Protein AF-A0A257PK89-F1 (afdb_monomer_lite)

Sequence (102 aa):
MISFIVITNNYRADSGGVARSPSDVILRAPDQTRDVIVRYILAEQTIEVATPAIWSFAPMGTAVVVTFESSPAAARFLLRSKNISALGDAGDGYAKFALTLS

Structure (mmCIF, N/CA/C/O backbone):
data_AF-A0A257PK89-F1
#
_entry.id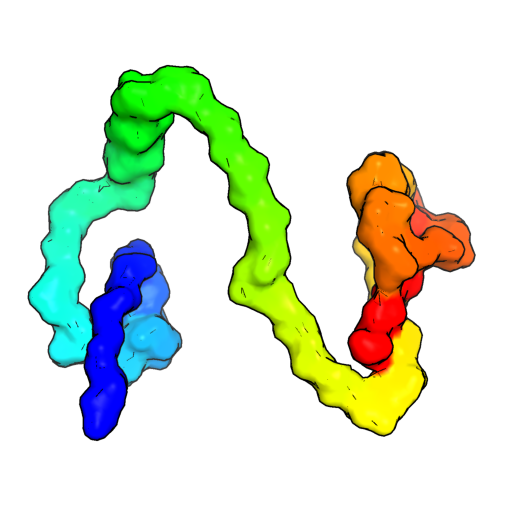   AF-A0A257PK89-F1
#
loop_
_atom_site.group_PDB
_atom_site.id
_atom_site.type_symbol
_atom_site.label_atom_id
_atom_site.label_alt_id
_atom_site.label_comp_id
_atom_site.label_asym_id
_atom_site.label_entity_id
_atom_site.label_seq_id
_atom_site.pdbx_PDB_ins_code
_atom_site.Cartn_x
_atom_site.Cartn_y
_atom_site.Cartn_z
_atom_site.occupancy
_atom_site.B_iso_or_equiv
_atom_site.auth_seq_id
_atom_site.auth_comp_id
_atom_site.auth_asym_id
_atom_site.auth_atom_id
_atom_site.pdbx_PDB_model_num
ATOM 1 N N . MET A 1 1 ? 2.872 -29.560 -10.962 1.00 67.06 1 MET A N 1
ATOM 2 C CA . MET A 1 1 ? 3.294 -28.330 -10.254 1.00 67.06 1 MET A CA 1
ATOM 3 C C . MET A 1 1 ? 3.035 -27.151 -11.168 1.00 67.06 1 MET A C 1
ATOM 5 O O . MET A 1 1 ? 3.312 -27.275 -12.352 1.00 67.06 1 MET A O 1
ATOM 9 N N . ILE A 1 2 ? 2.484 -26.058 -10.642 1.00 81.88 2 ILE A N 1
ATOM 10 C CA . ILE A 1 2 ? 2.355 -24.798 -11.384 1.00 81.88 2 ILE A CA 1
ATOM 11 C C . ILE A 1 2 ? 3.650 -24.016 -11.169 1.00 81.88 2 ILE A C 1
ATOM 13 O O . ILE A 1 2 ? 4.076 -23.846 -10.028 1.00 81.88 2 ILE A O 1
ATOM 17 N N . SER A 1 3 ? 4.259 -23.557 -12.256 1.00 84.94 3 SER A N 1
ATOM 18 C CA . SER A 1 3 ? 5.398 -22.641 -12.230 1.00 84.94 3 SER A CA 1
ATOM 19 C C . SER A 1 3 ? 4.938 -21.279 -12.731 1.00 84.94 3 SER A C 1
ATOM 21 O O . SER A 1 3 ? 4.149 -21.196 -13.670 1.00 84.94 3 SER A O 1
ATOM 23 N N . PHE A 1 4 ? 5.424 -20.218 -12.101 1.00 89.50 4 PHE A N 1
ATOM 24 C CA . PHE A 1 4 ? 5.147 -18.842 -12.494 1.00 89.50 4 PHE A CA 1
ATOM 25 C C . PHE A 1 4 ? 6.424 -18.010 -12.393 1.00 89.50 4 PHE A C 1
ATOM 27 O O . PHE A 1 4 ? 7.354 -18.365 -11.670 1.00 89.50 4 PHE A O 1
ATOM 34 N N . ILE A 1 5 ? 6.457 -16.905 -13.134 1.00 91.38 5 ILE A N 1
ATOM 35 C CA . ILE A 1 5 ? 7.537 -15.920 -13.088 1.00 91.38 5 ILE A CA 1
ATOM 36 C C . ILE A 1 5 ? 7.031 -14.718 -12.298 1.00 91.38 5 ILE A C 1
ATOM 38 O O . ILE A 1 5 ? 5.916 -14.249 -12.521 1.00 91.38 5 ILE A O 1
ATOM 42 N N . VAL A 1 6 ? 7.862 -14.212 -11.391 1.00 90.25 6 VAL A N 1
ATOM 43 C CA . VAL A 1 6 ? 7.602 -12.973 -10.653 1.00 90.25 6 VAL A CA 1
ATOM 44 C C . VAL A 1 6 ? 8.595 -11.918 -11.112 1.00 90.25 6 VAL A C 1
ATOM 46 O O . VAL A 1 6 ? 9.800 -12.161 -11.132 1.00 90.25 6 VAL A O 1
ATOM 49 N N . ILE A 1 7 ? 8.089 -10.735 -11.451 1.00 92.12 7 ILE A N 1
ATOM 50 C CA . ILE A 1 7 ? 8.914 -9.568 -11.762 1.00 92.12 7 ILE A CA 1
ATOM 51 C C . ILE A 1 7 ? 9.050 -8.744 -10.483 1.00 92.12 7 ILE A C 1
ATOM 53 O O . ILE A 1 7 ? 8.052 -8.355 -9.878 1.00 92.12 7 ILE A O 1
ATOM 57 N N . THR A 1 8 ? 10.283 -8.486 -10.054 1.00 90.88 8 THR A N 1
ATOM 58 C CA . THR A 1 8 ? 10.569 -7.708 -8.845 1.00 90.88 8 THR A CA 1
ATOM 59 C C . THR A 1 8 ? 11.889 -6.949 -8.982 1.00 90.88 8 THR A C 1
ATOM 61 O O . THR A 1 8 ? 12.686 -7.223 -9.875 1.00 90.88 8 THR A O 1
ATOM 64 N N . ASN A 1 9 ? 12.138 -5.992 -8.088 1.00 91.00 9 ASN A N 1
ATOM 65 C CA . ASN A 1 9 ? 13.434 -5.321 -7.995 1.00 91.00 9 ASN A CA 1
ATOM 66 C C . ASN A 1 9 ? 14.530 -6.242 -7.418 1.00 91.00 9 ASN A C 1
ATOM 68 O O . ASN A 1 9 ? 14.240 -7.240 -6.750 1.00 91.00 9 ASN A O 1
ATOM 72 N N . ASN A 1 10 ? 15.792 -5.861 -7.640 1.00 89.31 10 ASN A N 1
ATOM 73 C CA . ASN A 1 10 ? 16.970 -6.585 -7.150 1.00 89.31 10 ASN A CA 1
ATOM 74 C C . ASN A 1 10 ? 16.962 -6.761 -5.626 1.00 89.31 10 ASN A C 1
ATOM 76 O O . ASN A 1 10 ? 17.219 -7.857 -5.147 1.00 89.31 10 ASN A O 1
ATOM 80 N N . TYR A 1 11 ? 16.565 -5.733 -4.870 1.00 87.44 11 TYR A N 1
ATOM 81 C CA . TYR A 1 11 ? 16.481 -5.811 -3.412 1.00 87.44 11 TYR A CA 1
ATOM 82 C C . TYR A 1 11 ? 15.648 -7.018 -2.948 1.00 87.44 11 TYR A C 1
ATOM 84 O O . TYR A 1 11 ? 16.093 -7.771 -2.092 1.00 87.44 11 TYR A O 1
ATOM 92 N N . ARG A 1 12 ? 14.455 -7.240 -3.518 1.00 88.31 12 ARG A N 1
ATOM 93 C CA . ARG A 1 12 ? 13.574 -8.367 -3.147 1.00 88.31 12 ARG A CA 1
ATOM 94 C C . ARG A 1 12 ? 14.018 -9.709 -3.732 1.00 88.31 12 ARG A C 1
ATOM 96 O O . ARG A 1 12 ? 13.733 -10.741 -3.126 1.00 88.31 12 ARG A O 1
ATOM 103 N N . ALA A 1 13 ? 14.662 -9.694 -4.899 1.00 89.62 13 ALA A N 1
ATOM 104 C CA . ALA A 1 13 ? 15.234 -10.895 -5.502 1.00 89.62 13 ALA A CA 1
ATOM 105 C C . ALA A 1 13 ? 16.433 -11.413 -4.692 1.00 89.62 13 ALA A C 1
ATOM 107 O O . ALA A 1 13 ? 16.607 -12.617 -4.559 1.00 89.62 13 ALA A 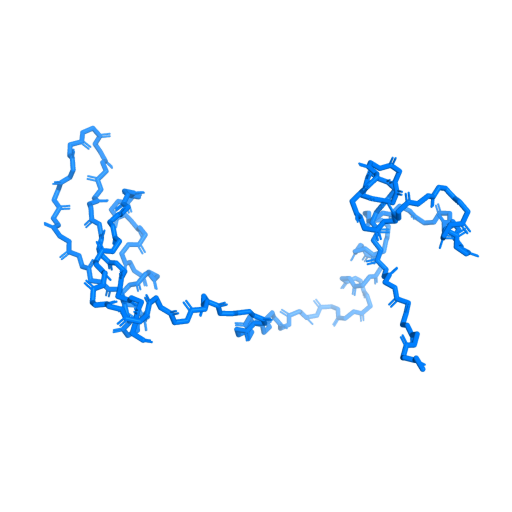O 1
ATOM 108 N N . ASP A 1 14 ? 17.223 -10.515 -4.105 1.00 86.50 14 ASP A N 1
ATOM 109 C CA . ASP A 1 14 ? 18.453 -10.878 -3.403 1.00 86.50 14 ASP A CA 1
ATOM 110 C C . ASP A 1 14 ? 18.240 -11.055 -1.880 1.00 86.50 14 ASP A C 1
ATOM 112 O O . ASP A 1 14 ? 19.062 -11.680 -1.215 1.00 86.50 14 ASP A O 1
ATOM 116 N N . SER A 1 15 ? 17.125 -10.571 -1.306 1.00 80.19 15 SER A N 1
ATOM 117 C CA . SER A 1 15 ? 16.859 -10.620 0.146 1.00 80.19 15 SER A CA 1
ATOM 118 C C . SER A 1 15 ? 16.260 -11.937 0.676 1.00 80.19 15 SER A C 1
ATOM 120 O O . SER A 1 15 ? 15.773 -11.960 1.805 1.00 80.19 15 SER A O 1
ATOM 122 N N . GLY A 1 16 ? 16.220 -13.014 -0.118 1.00 68.38 16 GLY A N 1
ATOM 123 C CA . GLY A 1 16 ? 15.771 -14.347 0.327 1.00 68.38 16 GLY A CA 1
ATOM 124 C C . GLY A 1 16 ? 14.263 -14.510 0.591 1.00 68.38 16 GLY A C 1
ATOM 125 O O . GLY A 1 16 ? 13.858 -15.477 1.231 1.00 68.38 16 GLY A O 1
ATOM 126 N N . GLY A 1 17 ? 13.433 -13.558 0.146 1.00 75.00 17 GLY A N 1
ATOM 127 C CA . GLY A 1 17 ? 11.973 -13.605 0.302 1.00 75.00 17 GLY A CA 1
ATOM 128 C C . GLY A 1 17 ? 11.255 -14.091 -0.956 1.00 75.00 17 GLY A C 1
ATOM 129 O O . GLY A 1 17 ? 10.651 -15.159 -0.963 1.00 75.00 17 GLY A O 1
ATOM 130 N N . VAL A 1 18 ? 11.303 -13.284 -2.025 1.00 80.38 18 VAL A N 1
ATOM 131 C CA . VAL A 1 18 ? 10.633 -13.604 -3.302 1.00 80.38 18 VAL A CA 1
ATOM 132 C C . VAL A 1 18 ? 11.376 -14.715 -4.042 1.00 80.38 18 VAL A C 1
ATOM 134 O O . VAL A 1 18 ? 10.748 -15.634 -4.559 1.00 80.38 18 VAL A O 1
ATOM 137 N N . ALA A 1 19 ? 12.707 -14.651 -4.058 1.00 77.56 19 ALA A N 1
ATOM 138 C CA . ALA A 1 19 ? 13.549 -15.768 -4.458 1.00 77.56 19 ALA A CA 1
ATOM 139 C C . ALA A 1 19 ? 13.975 -16.535 -3.203 1.00 77.56 19 ALA A C 1
ATOM 141 O O . ALA A 1 19 ? 14.384 -15.924 -2.213 1.00 77.56 19 ALA A O 1
ATOM 142 N N . ARG A 1 20 ? 13.892 -17.867 -3.242 1.00 76.00 20 ARG A N 1
ATOM 143 C CA . ARG A 1 20 ? 14.326 -18.730 -2.132 1.00 76.00 20 ARG A CA 1
ATOM 144 C C . ARG A 1 20 ? 15.841 -18.937 -2.169 1.00 76.00 20 ARG A C 1
ATOM 146 O O . ARG A 1 20 ? 16.445 -19.217 -1.139 1.00 76.00 20 ARG A O 1
ATOM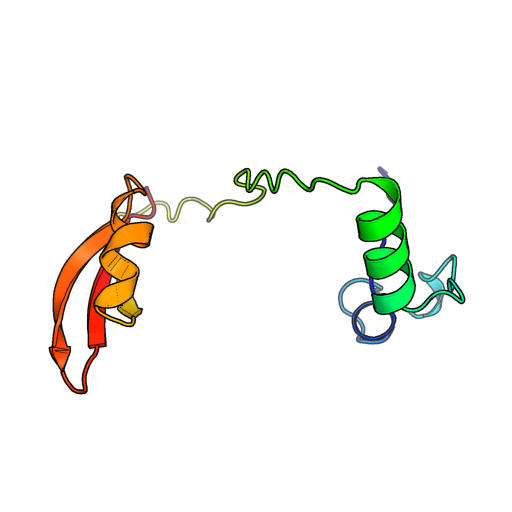 153 N N . SER A 1 21 ? 16.439 -18.792 -3.349 1.00 77.75 21 SER A N 1
ATOM 154 C CA . SER A 1 21 ? 17.871 -18.897 -3.617 1.00 77.75 21 SER A CA 1
ATOM 155 C C . SER A 1 21 ? 18.279 -17.957 -4.763 1.00 77.75 21 SER A C 1
ATOM 157 O O . SER A 1 21 ? 17.469 -17.721 -5.663 1.00 77.75 21 SER A O 1
ATOM 159 N N . PRO A 1 22 ? 19.542 -17.483 -4.825 1.00 75.19 22 PRO A N 1
ATOM 160 C CA . PRO A 1 22 ? 20.066 -16.774 -5.995 1.00 75.19 22 PRO A CA 1
ATOM 161 C C . PRO A 1 22 ? 19.901 -17.540 -7.318 1.00 75.19 22 PRO A C 1
ATOM 163 O O . PRO A 1 22 ? 19.803 -16.916 -8.372 1.00 75.19 22 PRO A O 1
ATOM 166 N N . SER A 1 23 ? 19.846 -18.877 -7.270 1.00 83.50 23 SER A N 1
ATOM 167 C CA . SER A 1 23 ? 19.607 -19.741 -8.436 1.00 83.50 23 SER A CA 1
ATOM 168 C C . SER A 1 23 ? 18.187 -19.652 -9.000 1.00 83.50 23 SER A C 1
ATOM 170 O O . SER A 1 23 ? 17.966 -20.072 -10.132 1.00 83.50 23 SER A O 1
ATOM 172 N N . ASP A 1 24 ? 17.229 -19.118 -8.238 1.00 86.88 24 ASP A N 1
ATOM 173 C CA . ASP A 1 24 ? 15.846 -18.936 -8.698 1.00 86.88 24 ASP A CA 1
ATOM 174 C C . ASP A 1 24 ? 15.708 -17.697 -9.600 1.00 86.88 24 ASP A C 1
ATOM 176 O O . ASP A 1 24 ? 14.688 -17.504 -10.265 1.00 86.88 24 ASP A O 1
ATOM 180 N N . VAL A 1 25 ? 16.735 -16.839 -9.638 1.00 90.19 25 VAL A N 1
ATOM 181 C CA . VAL A 1 25 ? 16.765 -15.650 -10.489 1.00 90.19 25 VAL A CA 1
ATOM 182 C C . VAL A 1 25 ? 17.139 -16.059 -11.911 1.00 90.19 25 VAL A C 1
ATOM 184 O O . VAL A 1 25 ? 18.311 -16.159 -12.265 1.00 90.19 25 VAL A O 1
ATOM 187 N N . ILE A 1 26 ? 16.121 -16.262 -12.746 1.00 91.44 26 ILE A N 1
ATOM 188 C CA . ILE A 1 26 ? 16.297 -16.666 -14.150 1.00 91.44 26 ILE A CA 1
ATOM 189 C C . ILE A 1 26 ? 16.673 -15.506 -15.087 1.00 91.44 26 ILE A C 1
ATOM 191 O O . ILE A 1 26 ? 17.126 -15.742 -16.203 1.00 91.44 26 ILE A O 1
ATOM 195 N N . LEU A 1 27 ? 16.479 -14.254 -14.654 1.00 92.50 27 LEU A N 1
ATOM 196 C CA . LEU A 1 27 ? 16.814 -13.057 -15.426 1.00 92.50 27 LEU A CA 1
ATOM 197 C C . LEU A 1 27 ? 17.157 -11.886 -14.499 1.00 92.50 27 LEU A C 1
ATOM 199 O O . LEU A 1 27 ? 16.391 -11.556 -13.595 1.00 92.50 27 LEU A O 1
ATOM 203 N N . ARG A 1 28 ? 18.275 -11.209 -14.782 1.00 91.50 28 ARG A N 1
ATOM 204 C CA . ARG A 1 28 ? 18.606 -9.894 -14.216 1.00 91.50 28 ARG A CA 1
ATOM 205 C C . ARG A 1 28 ? 18.488 -8.849 -15.318 1.00 91.50 28 ARG A C 1
ATOM 207 O O . ARG A 1 28 ? 19.356 -8.762 -16.181 1.00 91.50 28 ARG A O 1
ATOM 214 N N . ALA A 1 29 ? 17.389 -8.100 -15.308 1.00 91.69 29 ALA A N 1
ATOM 215 C CA . ALA A 1 29 ? 17.188 -7.013 -16.258 1.00 91.69 29 ALA A CA 1
ATOM 216 C C . ALA A 1 29 ? 18.186 -5.869 -15.980 1.00 91.69 29 ALA A C 1
ATOM 218 O O . ALA A 1 29 ? 18.452 -5.577 -14.811 1.00 91.69 29 ALA A O 1
ATOM 219 N N . PRO A 1 30 ? 18.741 -5.226 -17.023 1.00 91.94 30 PRO A N 1
ATOM 220 C CA . PRO A 1 30 ? 19.661 -4.102 -16.863 1.00 91.94 30 PRO A CA 1
ATOM 221 C C . PRO A 1 30 ? 18.934 -2.784 -16.554 1.00 91.94 30 PRO A C 1
ATOM 223 O O . PRO A 1 30 ? 19.558 -1.857 -16.042 1.00 91.94 30 PRO A O 1
ATOM 226 N N . ASP A 1 31 ? 17.636 -2.691 -16.869 1.00 93.38 31 ASP A N 1
ATOM 227 C CA . ASP A 1 31 ? 16.831 -1.496 -16.624 1.00 93.38 31 ASP A CA 1
ATOM 228 C C . ASP A 1 31 ? 16.620 -1.270 -15.123 1.00 93.38 31 ASP A C 1
ATOM 230 O O . ASP A 1 31 ? 16.250 -2.181 -14.373 1.00 93.38 31 ASP A O 1
ATOM 234 N N . GLN A 1 32 ? 16.781 -0.025 -14.677 1.00 91.75 32 GLN A N 1
ATOM 235 C CA . GLN A 1 32 ? 16.387 0.339 -13.324 1.00 91.75 32 GLN A CA 1
ATOM 236 C C . GLN A 1 32 ? 14.865 0.472 -13.241 1.00 91.75 32 GLN A C 1
ATOM 238 O O . GLN A 1 32 ? 14.205 0.893 -14.192 1.00 91.75 32 GLN A O 1
ATOM 243 N N . THR A 1 33 ? 14.293 0.222 -12.058 1.00 93.06 33 THR A N 1
ATOM 244 C CA . THR A 1 33 ? 12.855 0.434 -11.804 1.00 93.06 33 THR A CA 1
ATOM 245 C C . THR A 1 33 ? 12.398 1.830 -12.238 1.00 93.06 33 THR A C 1
ATOM 247 O O . THR A 1 33 ? 11.306 1.988 -12.779 1.00 93.06 33 THR A O 1
ATOM 250 N N . ARG A 1 34 ? 13.245 2.850 -12.038 1.00 94.56 34 ARG A N 1
ATOM 251 C CA . ARG A 1 34 ? 12.955 4.228 -12.451 1.00 94.56 34 ARG A CA 1
ATOM 252 C C . ARG A 1 34 ? 12.843 4.363 -13.969 1.00 94.56 34 ARG A C 1
ATOM 254 O O . ARG A 1 34 ? 11.914 5.019 -14.428 1.00 94.56 34 ARG A O 1
ATOM 261 N N . ASP A 1 35 ? 13.742 3.745 -14.727 1.00 95.12 35 ASP A N 1
ATOM 262 C CA . ASP A 1 35 ? 13.754 3.838 -16.191 1.00 95.12 35 ASP A CA 1
ATOM 263 C C . ASP A 1 35 ? 12.503 3.198 -16.791 1.00 95.12 35 ASP A C 1
ATOM 265 O O . ASP A 1 35 ? 11.888 3.765 -17.695 1.00 95.12 35 ASP A O 1
ATOM 269 N N . VAL A 1 36 ? 12.079 2.057 -16.237 1.00 93.69 36 VAL A N 1
ATOM 270 C CA . VAL A 1 36 ? 10.837 1.376 -16.633 1.00 93.69 36 VAL A CA 1
ATOM 271 C C . VAL A 1 36 ? 9.619 2.267 -16.372 1.00 93.69 36 VAL A C 1
ATOM 273 O O . VAL A 1 36 ? 8.782 2.428 -17.257 1.00 93.69 36 VAL A O 1
ATOM 276 N N . ILE A 1 37 ? 9.539 2.896 -15.193 1.00 92.62 37 ILE A N 1
ATOM 277 C CA . ILE A 1 37 ? 8.430 3.798 -14.840 1.00 92.62 37 ILE A CA 1
ATOM 278 C C . ILE A 1 37 ? 8.410 5.033 -15.746 1.00 92.62 37 ILE A C 1
ATOM 280 O O . ILE A 1 37 ? 7.354 5.396 -16.256 1.00 92.62 37 ILE A O 1
ATOM 284 N N . VAL A 1 38 ? 9.560 5.676 -15.974 1.00 95.44 38 VAL A N 1
ATOM 285 C CA . VAL A 1 38 ? 9.648 6.859 -16.848 1.00 95.44 38 VAL A CA 1
ATOM 286 C C . VAL A 1 38 ? 9.210 6.506 -18.266 1.00 95.44 38 VAL A C 1
ATOM 288 O O . VAL A 1 38 ? 8.396 7.219 -18.848 1.00 95.44 38 VAL A O 1
ATOM 291 N N . ARG A 1 39 ? 9.699 5.385 -18.806 1.00 95.50 39 ARG A N 1
ATOM 292 C CA . ARG A 1 39 ? 9.322 4.912 -20.142 1.00 95.50 39 ARG A CA 1
ATOM 293 C C . ARG A 1 39 ? 7.822 4.643 -20.240 1.00 95.50 39 ARG A C 1
ATOM 295 O O . ARG A 1 39 ? 7.219 5.038 -21.230 1.00 95.50 39 ARG A O 1
ATOM 302 N N . TYR A 1 40 ? 7.231 4.036 -19.211 1.00 93.62 40 TYR A N 1
ATOM 303 C CA . TYR A 1 40 ? 5.789 3.804 -19.140 1.00 93.62 40 TYR A CA 1
ATOM 304 C C . TYR A 1 40 ? 4.997 5.117 -19.141 1.00 93.62 40 TYR A C 1
ATOM 306 O O . TYR A 1 40 ? 4.099 5.284 -19.956 1.00 93.62 40 TYR A O 1
ATOM 314 N N . ILE A 1 41 ? 5.367 6.087 -18.296 1.00 94.56 41 ILE A N 1
ATOM 315 C CA . ILE A 1 41 ? 4.684 7.392 -18.235 1.00 94.56 41 ILE A CA 1
ATOM 316 C C . ILE A 1 41 ? 4.748 8.114 -19.586 1.00 94.56 41 ILE A C 1
ATOM 318 O O . ILE A 1 41 ? 3.746 8.659 -20.042 1.00 94.56 41 ILE A O 1
ATOM 322 N N . LEU A 1 42 ? 5.918 8.115 -20.230 1.00 95.75 42 LEU A N 1
ATOM 323 C CA . LEU A 1 42 ? 6.100 8.757 -21.533 1.00 95.75 42 LEU A CA 1
ATOM 324 C C . LEU A 1 42 ? 5.307 8.060 -22.647 1.00 95.75 42 LEU A C 1
ATOM 326 O O . LEU A 1 42 ? 4.843 8.739 -23.561 1.00 95.75 42 LEU A O 1
ATOM 330 N N . ALA A 1 43 ? 5.167 6.734 -22.576 1.00 95.62 43 ALA A N 1
ATOM 331 C CA . ALA A 1 43 ? 4.423 5.948 -23.554 1.00 95.62 43 ALA A CA 1
ATOM 332 C C . ALA A 1 43 ? 2.905 6.114 -23.398 1.00 95.62 43 ALA A C 1
ATOM 334 O O . ALA A 1 43 ? 2.222 6.375 -24.384 1.00 95.62 43 ALA A O 1
ATOM 335 N N . GLU A 1 44 ? 2.391 6.003 -22.173 1.00 94.06 44 GLU A N 1
ATOM 336 C CA . GLU A 1 44 ? 0.949 6.057 -21.906 1.00 94.06 44 GLU A CA 1
ATOM 337 C C . GLU A 1 44 ? 0.399 7.491 -21.931 1.00 94.06 44 GLU A C 1
ATOM 339 O O . GLU A 1 44 ? -0.760 7.690 -22.283 1.00 94.06 44 GLU A O 1
ATOM 344 N N . GLN A 1 45 ? 1.229 8.497 -21.604 1.00 92.31 45 GLN A N 1
ATOM 345 C CA . GLN A 1 45 ? 0.916 9.935 -21.484 1.00 92.31 45 GLN A CA 1
ATOM 346 C C . GLN A 1 45 ? -0.146 10.285 -20.428 1.00 92.31 45 GLN A C 1
ATOM 348 O O . GLN A 1 45 ? 0.077 11.152 -19.582 1.00 92.31 45 GLN A O 1
ATOM 353 N N . THR A 1 46 ? -1.291 9.610 -20.461 1.00 93.31 46 THR A N 1
ATOM 354 C CA . THR A 1 46 ? -2.364 9.668 -19.473 1.00 93.31 46 THR A CA 1
ATOM 355 C C . THR A 1 46 ? -2.383 8.357 -18.706 1.00 93.31 46 THR A C 1
ATOM 357 O O . THR A 1 46 ? -2.470 7.286 -19.295 1.00 93.31 46 THR A O 1
ATOM 360 N N . ILE A 1 47 ? -2.314 8.434 -17.378 1.00 87.38 47 ILE A N 1
ATOM 361 C CA . ILE A 1 47 ? -2.314 7.248 -16.521 1.00 87.38 47 ILE A CA 1
ATOM 362 C C . ILE A 1 47 ? -3.615 7.210 -15.740 1.00 87.38 47 ILE A C 1
ATOM 364 O O . ILE A 1 47 ? -3.819 7.990 -14.809 1.00 87.38 47 ILE A O 1
ATOM 368 N N . GLU A 1 48 ? -4.468 6.252 -16.081 1.00 83.44 48 GLU A N 1
ATOM 369 C CA . GLU A 1 48 ? -5.584 5.872 -15.228 1.00 83.44 48 GLU A CA 1
ATOM 370 C C . GLU A 1 48 ? -5.099 4.854 -14.198 1.00 83.44 48 GLU A C 1
ATOM 372 O O . GLU A 1 48 ? -4.849 3.686 -14.496 1.00 83.44 48 GLU A O 1
ATOM 377 N N . VAL A 1 49 ? -4.933 5.303 -12.955 1.00 77.75 49 VAL A N 1
ATOM 378 C CA . VAL A 1 49 ? -4.578 4.400 -11.860 1.00 77.75 49 VAL A CA 1
ATOM 379 C C . VAL A 1 49 ? -5.849 3.716 -11.370 1.00 77.75 49 VAL A C 1
ATOM 381 O O . VAL A 1 49 ? -6.568 4.240 -10.518 1.00 77.75 49 VAL A O 1
ATOM 384 N N . ALA A 1 50 ? -6.123 2.521 -11.884 1.00 74.31 50 ALA A N 1
ATOM 385 C CA . ALA A 1 50 ? -7.070 1.626 -11.241 1.00 74.31 50 ALA A CA 1
ATOM 386 C C . ALA A 1 50 ? -6.403 1.027 -9.993 1.00 74.31 50 ALA A C 1
ATOM 388 O O . ALA A 1 50 ? -5.362 0.379 -10.085 1.00 74.31 50 ALA A O 1
ATOM 389 N N . THR A 1 51 ? -7.007 1.214 -8.819 1.00 72.12 51 THR A N 1
ATOM 390 C CA . THR A 1 51 ? -6.602 0.538 -7.575 1.00 72.12 51 THR A CA 1
ATOM 391 C C . THR A 1 51 ? -7.623 -0.542 -7.207 1.00 72.12 51 THR A C 1
ATOM 393 O O . THR A 1 51 ? -8.347 -0.378 -6.218 1.00 72.12 51 THR A O 1
ATOM 396 N N . PRO A 1 52 ? -7.763 -1.626 -7.998 1.00 75.75 52 PRO A N 1
ATOM 397 C CA . PRO A 1 52 ? -8.601 -2.737 -7.581 1.00 75.75 52 PRO A CA 1
ATOM 398 C C . PRO A 1 52 ? -8.018 -3.358 -6.307 1.00 75.75 52 PRO A C 1
ATOM 400 O O . PRO A 1 52 ? -6.809 -3.316 -6.065 1.00 75.75 52 PRO A O 1
ATOM 403 N N . ALA A 1 53 ? -8.876 -3.955 -5.484 1.00 77.69 53 ALA A N 1
ATOM 404 C CA . ALA A 1 53 ? -8.419 -4.734 -4.343 1.00 77.69 53 ALA A CA 1
ATOM 405 C C . ALA A 1 53 ? -7.720 -6.008 -4.852 1.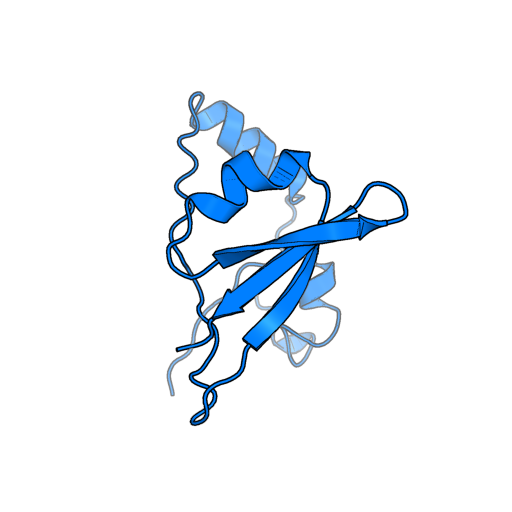00 77.69 53 ALA A C 1
ATOM 407 O O . ALA A 1 53 ? -8.374 -6.979 -5.218 1.00 77.69 53 ALA A O 1
ATOM 408 N N . ILE A 1 54 ? -6.386 -5.986 -4.918 1.00 85.38 54 ILE A N 1
ATOM 409 C CA . ILE A 1 54 ? -5.556 -7.123 -5.364 1.00 85.38 54 ILE A CA 1
ATOM 410 C C . ILE A 1 54 ? -5.231 -8.112 -4.235 1.00 85.38 54 ILE A C 1
ATOM 412 O O . ILE A 1 54 ? -4.590 -9.134 -4.462 1.00 85.38 54 ILE A O 1
ATOM 416 N N . TRP A 1 55 ? -5.644 -7.794 -3.011 1.00 88.12 55 TRP A N 1
ATOM 417 C CA . TRP A 1 55 ? -5.520 -8.644 -1.836 1.00 88.12 55 TRP A CA 1
ATOM 418 C C . TRP A 1 55 ? -6.647 -8.316 -0.851 1.00 88.12 55 TRP A C 1
ATOM 420 O O . TRP A 1 55 ? -7.231 -7.231 -0.891 1.00 88.12 55 TRP A O 1
ATOM 430 N N . SER A 1 56 ? -6.937 -9.249 0.048 1.00 85.00 56 SER A N 1
ATOM 431 C CA . SER A 1 56 ? -7.838 -9.049 1.180 1.00 85.00 56 SER A CA 1
ATOM 432 C C . SER A 1 56 ? -7.249 -9.706 2.423 1.00 85.00 56 SER A C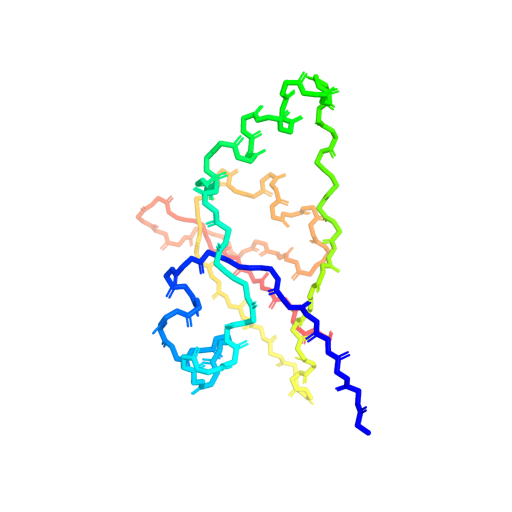 1
ATOM 434 O O . SER A 1 56 ? -6.425 -10.618 2.323 1.00 85.00 56 SER A O 1
ATOM 436 N N . PHE A 1 57 ? -7.674 -9.263 3.604 1.00 82.81 57 PHE A N 1
ATOM 437 C CA . PHE A 1 57 ? -7.399 -10.013 4.825 1.00 82.81 57 PHE A CA 1
ATOM 438 C C . PHE A 1 57 ? -8.129 -11.357 4.778 1.00 82.81 57 PHE A C 1
ATOM 440 O O . PHE A 1 57 ? -9.246 -11.447 4.266 1.00 82.81 57 PHE A O 1
ATOM 447 N N . ALA A 1 58 ? -7.495 -12.401 5.310 1.00 85.69 58 ALA A N 1
ATOM 448 C CA . ALA A 1 58 ? -8.181 -13.663 5.538 1.00 85.69 58 ALA A CA 1
ATOM 449 C C . ALA A 1 58 ? -9.262 -13.473 6.625 1.00 85.69 58 ALA A C 1
ATOM 451 O O . ALA A 1 58 ? -9.020 -12.722 7.577 1.00 85.69 58 ALA A O 1
ATOM 452 N N . PRO A 1 59 ? -10.425 -14.144 6.521 1.00 80.31 59 PRO A N 1
ATOM 453 C CA . PRO A 1 59 ? -11.435 -14.113 7.574 1.00 80.31 59 PRO A CA 1
ATOM 454 C C . PRO A 1 59 ? -10.855 -14.592 8.910 1.00 80.31 59 PRO A C 1
ATOM 456 O O . PRO A 1 59 ? -10.210 -15.638 8.972 1.00 80.31 59 PRO A O 1
ATOM 459 N N . MET A 1 60 ? -11.109 -13.847 9.988 1.00 82.12 60 MET A N 1
ATOM 460 C CA . MET A 1 60 ? -10.572 -14.154 11.324 1.00 82.12 60 MET A CA 1
ATOM 461 C C . MET A 1 60 ? -11.374 -15.235 12.069 1.00 82.12 60 MET A C 1
ATOM 463 O O . MET A 1 60 ? -10.977 -15.669 13.148 1.00 82.12 60 MET A O 1
ATOM 467 N N . GLY A 1 61 ? -12.535 -15.642 11.542 1.00 81.75 61 GLY A N 1
ATOM 468 C CA . GLY A 1 61 ? -13.428 -16.633 12.162 1.00 81.75 61 GLY A CA 1
ATOM 469 C C . GLY A 1 61 ? -14.147 -16.157 13.433 1.00 81.75 61 GLY A C 1
ATOM 470 O O . GLY A 1 61 ? -15.043 -16.838 13.922 1.00 81.75 61 GLY A O 1
ATOM 471 N N . THR A 1 62 ? -13.797 -14.980 13.954 1.00 82.81 62 THR A N 1
ATOM 472 C CA . THR A 1 62 ? -14.464 -14.296 15.068 1.00 82.81 62 THR A CA 1
ATOM 473 C C . THR A 1 62 ? -14.600 -12.809 14.747 1.00 82.81 62 THR A C 1
ATOM 475 O O . THR A 1 62 ? -13.868 -12.277 13.910 1.00 82.81 62 THR A O 1
ATOM 478 N N . ALA A 1 63 ? -15.549 -12.128 15.395 1.00 79.44 63 ALA A N 1
ATOM 479 C CA . ALA A 1 63 ? -15.720 -10.691 15.222 1.00 79.44 63 ALA A CA 1
ATOM 480 C C . ALA A 1 63 ? -14.546 -9.943 15.874 1.00 79.44 63 ALA A C 1
ATOM 482 O O . ALA A 1 63 ? -14.474 -9.831 17.097 1.00 79.44 63 ALA A O 1
ATOM 483 N N . VAL A 1 64 ? -13.634 -9.427 15.048 1.00 83.31 64 VAL A N 1
ATOM 484 C CA . VAL A 1 64 ? -12.499 -8.605 15.483 1.00 83.31 64 VAL A CA 1
ATOM 485 C C . VAL A 1 64 ? -12.693 -7.179 14.978 1.00 83.31 64 VAL A C 1
ATOM 487 O O . VAL A 1 64 ? -12.893 -6.949 13.783 1.00 83.31 64 VAL A O 1
ATOM 490 N N . VAL A 1 65 ? -12.610 -6.213 15.894 1.00 82.56 65 VAL A N 1
ATOM 491 C CA . VAL A 1 65 ? -12.563 -4.785 15.562 1.00 82.56 65 VAL A CA 1
ATOM 492 C C . VAL A 1 65 ? -11.115 -4.332 15.673 1.00 82.56 65 VAL A C 1
ATOM 494 O O . VAL A 1 65 ? -10.582 -4.189 16.772 1.00 82.56 65 VAL A O 1
ATOM 497 N N . VAL A 1 66 ? -10.465 -4.128 14.528 1.00 91.38 66 VAL A N 1
ATOM 498 C CA . VAL A 1 66 ? -9.106 -3.581 14.482 1.00 91.38 66 VAL A CA 1
ATOM 499 C C . VAL A 1 66 ? -9.207 -2.066 14.545 1.00 91.38 66 VAL A C 1
ATOM 501 O O . VAL A 1 66 ? -9.994 -1.481 13.810 1.00 91.38 66 VAL A O 1
ATOM 504 N N . THR A 1 67 ? -8.414 -1.411 15.389 1.00 95.12 67 THR A N 1
ATOM 505 C CA . THR A 1 67 ? -8.358 0.056 15.423 1.00 95.12 67 THR A CA 1
ATOM 506 C C . THR A 1 67 ? -7.001 0.566 14.988 1.00 95.12 67 THR A C 1
ATOM 508 O O . THR A 1 67 ? -5.986 -0.054 15.298 1.00 95.12 67 THR A O 1
ATOM 511 N N . PHE A 1 68 ? -6.980 1.711 14.319 1.00 96.06 68 PHE A N 1
ATOM 512 C CA . PHE A 1 68 ? -5.755 2.387 13.911 1.00 96.06 68 PHE A CA 1
ATOM 513 C C . PHE A 1 68 ? -5.921 3.903 14.004 1.00 96.06 68 PHE A C 1
ATOM 515 O O . PHE A 1 68 ? -7.039 4.422 14.018 1.00 96.06 68 PHE A O 1
ATOM 522 N N . GLU A 1 69 ? -4.796 4.604 14.058 1.00 97.69 69 GLU A N 1
ATOM 523 C CA . GLU A 1 69 ? -4.740 6.060 14.106 1.00 97.69 69 GLU A CA 1
ATOM 524 C C . GLU A 1 69 ? -4.217 6.604 12.780 1.00 97.69 69 GLU A C 1
ATOM 526 O O . GLU A 1 69 ? -3.374 5.999 12.112 1.00 97.69 69 GLU A O 1
ATOM 531 N N . SER A 1 70 ? -4.760 7.739 12.358 1.00 97.50 70 SER A N 1
ATOM 532 C CA . SER A 1 70 ? -4.314 8.436 11.156 1.00 97.50 70 SER A CA 1
ATOM 533 C C . SER A 1 70 ? -4.582 9.929 11.279 1.00 97.50 70 SER A C 1
ATOM 535 O O . SER A 1 70 ? -5.226 10.384 12.222 1.00 97.50 70 SER A O 1
ATOM 537 N N . SER A 1 71 ? -4.116 10.710 10.307 1.00 97.19 71 SER A N 1
ATOM 538 C CA . SER A 1 71 ? -4.480 12.123 10.236 1.00 97.19 71 SER A CA 1
ATOM 539 C C . SER A 1 71 ? -6.008 12.265 10.147 1.00 97.19 71 SER A C 1
ATOM 541 O O . SER A 1 71 ? -6.629 11.554 9.350 1.00 97.19 71 SER A O 1
ATOM 543 N N . PRO A 1 72 ? -6.630 13.232 10.847 1.00 97.19 72 PRO A N 1
ATOM 544 C CA . PRO A 1 72 ? -8.046 13.557 10.667 1.00 97.19 72 PRO A CA 1
ATOM 545 C C . PRO A 1 72 ? -8.410 13.808 9.195 1.00 97.19 72 PRO A C 1
ATOM 547 O O . PRO A 1 72 ? -9.491 13.450 8.729 1.00 97.19 72 PRO A O 1
ATOM 550 N N . ALA A 1 73 ? -7.463 14.338 8.414 1.00 97.12 73 ALA A N 1
ATOM 551 C CA . ALA A 1 73 ? -7.623 14.585 6.988 1.00 97.12 73 ALA A CA 1
ATOM 552 C C . ALA A 1 73 ? -7.793 13.305 6.144 1.00 97.12 73 ALA A C 1
ATOM 554 O O . ALA A 1 73 ? -8.268 13.399 5.008 1.00 97.12 73 ALA A O 1
ATOM 555 N N . ALA A 1 74 ? -7.422 12.131 6.669 1.00 96.19 74 ALA A N 1
ATOM 556 C CA . ALA A 1 74 ? -7.582 10.837 6.010 1.00 96.19 74 ALA A CA 1
ATOM 557 C C . ALA A 1 74 ? -9.043 10.364 5.982 1.00 96.19 74 ALA A C 1
ATOM 559 O O . ALA A 1 74 ? -9.404 9.568 5.113 1.00 96.19 74 ALA A O 1
ATOM 560 N N . ALA A 1 75 ? -9.909 10.897 6.856 1.00 95.88 75 ALA A N 1
ATOM 561 C CA . ALA A 1 75 ? -11.327 10.537 6.914 1.00 95.88 75 ALA A CA 1
ATOM 562 C C . ALA A 1 75 ? -12.025 10.664 5.545 1.00 95.88 75 ALA A C 1
ATOM 564 O O . ALA A 1 75 ? -12.832 9.811 5.181 1.00 95.88 75 ALA A O 1
ATOM 565 N N . ARG A 1 76 ? -11.635 11.660 4.731 1.00 95.56 76 ARG A N 1
ATOM 566 C CA . ARG A 1 76 ? -12.173 11.889 3.372 1.00 95.56 76 ARG A CA 1
ATOM 567 C C . ARG A 1 76 ? -11.939 10.727 2.392 1.00 95.56 76 ARG A C 1
ATOM 569 O O . ARG A 1 76 ? -12.622 10.640 1.367 1.00 95.56 76 ARG A O 1
ATOM 576 N N . PHE A 1 77 ? -10.941 9.891 2.670 1.00 93.00 77 PHE A N 1
ATOM 577 C CA . PHE A 1 77 ? -10.580 8.719 1.875 1.00 93.00 77 PHE A CA 1
ATOM 578 C C . PHE A 1 77 ? -11.071 7.441 2.552 1.00 93.00 77 PHE A C 1
ATOM 580 O O . PHE A 1 77 ? -11.726 6.627 1.911 1.00 93.00 77 PHE A O 1
ATOM 587 N N . LEU A 1 78 ? -10.805 7.302 3.853 1.00 93.81 78 LEU A N 1
ATOM 588 C CA . LEU A 1 78 ? -11.091 6.093 4.625 1.00 93.81 78 LEU A CA 1
ATOM 589 C C . LEU A 1 78 ? -12.588 5.787 4.716 1.00 93.81 78 LEU A C 1
ATOM 591 O O . LEU A 1 78 ? -12.985 4.645 4.515 1.00 93.81 78 LEU A O 1
ATOM 595 N N . LEU A 1 79 ? -13.427 6.803 4.936 1.00 94.00 79 LEU A N 1
ATOM 596 C CA . LEU A 1 79 ? -14.876 6.620 5.098 1.00 94.00 79 LEU A CA 1
ATOM 597 C C . LEU A 1 79 ? -15.613 6.336 3.777 1.00 94.00 79 LEU A C 1
ATOM 599 O O . LEU A 1 79 ? -16.828 6.161 3.771 1.00 94.00 79 LEU A O 1
ATOM 603 N N . ARG A 1 80 ? -14.892 6.273 2.647 1.00 92.44 80 ARG A N 1
ATOM 604 C CA . ARG A 1 80 ? -15.428 5.735 1.385 1.00 92.44 80 ARG A CA 1
ATOM 605 C C . ARG A 1 80 ? -15.491 4.205 1.409 1.00 92.44 80 ARG A C 1
ATOM 607 O O . ARG A 1 80 ? -16.266 3.616 0.657 1.00 92.44 80 ARG A O 1
ATOM 614 N N . SER A 1 81 ? -14.682 3.566 2.253 1.00 88.50 81 SER A N 1
ATOM 615 C CA . SER A 1 81 ? -14.681 2.120 2.451 1.00 88.5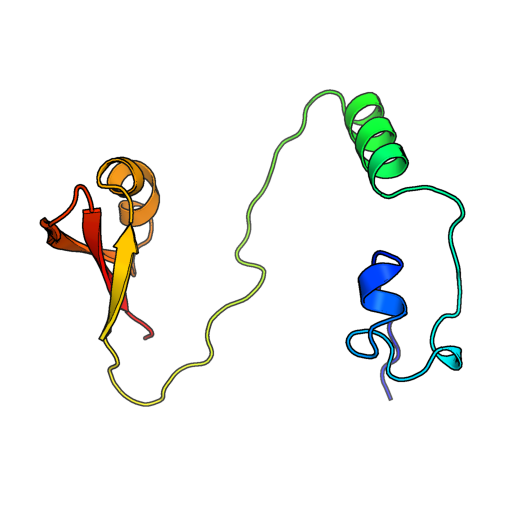0 81 SER A CA 1
ATOM 616 C C . SER A 1 81 ? -15.816 1.713 3.383 1.00 88.50 81 SER A C 1
ATOM 618 O O . SER A 1 81 ? -15.975 2.268 4.466 1.00 88.50 81 SER A O 1
ATOM 620 N N . LYS A 1 82 ? -16.590 0.695 2.995 1.00 88.81 82 LYS A N 1
ATOM 621 C CA . LYS A 1 82 ? -17.753 0.231 3.774 1.00 88.81 82 LYS A CA 1
ATOM 622 C C . LYS A 1 82 ? -17.394 -0.408 5.118 1.00 88.81 82 LYS A C 1
ATOM 624 O O . LYS A 1 82 ? -18.257 -0.537 5.975 1.00 88.81 82 LYS A O 1
ATOM 629 N N . ASN A 1 83 ? -16.148 -0.841 5.280 1.00 89.31 83 ASN A N 1
ATOM 630 C CA . ASN A 1 83 ? -15.659 -1.549 6.457 1.00 89.31 83 ASN A CA 1
ATOM 631 C C . ASN A 1 83 ? -14.805 -0.673 7.383 1.00 89.31 83 ASN A C 1
ATOM 633 O O . ASN A 1 83 ? -14.168 -1.215 8.284 1.00 89.31 83 ASN A O 1
ATOM 637 N N . ILE A 1 84 ? -14.764 0.647 7.166 1.00 93.81 84 ILE A N 1
ATOM 638 C CA . ILE A 1 84 ? -14.033 1.580 8.028 1.00 93.81 84 ILE A CA 1
ATOM 639 C C . ILE A 1 84 ? -14.998 2.594 8.643 1.00 93.81 84 ILE A C 1
ATOM 641 O O . ILE A 1 84 ? -15.799 3.205 7.938 1.00 93.81 84 ILE A O 1
ATOM 645 N N . SER A 1 85 ? -14.890 2.810 9.953 1.00 95.69 85 SER A N 1
ATOM 646 C CA . SER A 1 85 ? -15.650 3.824 10.691 1.00 95.69 85 SER A CA 1
ATOM 647 C C . SER A 1 85 ? -14.735 4.709 11.539 1.00 95.69 85 SER A C 1
ATOM 649 O O . SER A 1 85 ? -13.627 4.320 11.907 1.00 95.69 85 SER A O 1
ATOM 651 N N . ALA A 1 86 ? -15.178 5.934 11.829 1.00 96.81 86 ALA A N 1
ATOM 652 C CA . ALA A 1 86 ? -14.464 6.840 12.723 1.00 96.81 86 ALA A CA 1
ATOM 653 C C . ALA A 1 86 ? -14.828 6.543 14.185 1.00 96.81 86 ALA A C 1
ATOM 655 O O . ALA A 1 86 ? -16.001 6.359 14.506 1.00 96.81 86 ALA A O 1
ATOM 656 N N . LEU A 1 87 ? -13.823 6.532 15.060 1.00 96.81 87 LEU A N 1
ATOM 657 C CA . LEU A 1 87 ? -13.978 6.374 16.510 1.00 96.81 87 LEU A CA 1
ATOM 658 C C . LEU A 1 87 ? -13.765 7.681 17.287 1.00 96.81 87 LEU A C 1
ATOM 660 O O . LEU A 1 87 ? -14.070 7.726 18.474 1.00 96.81 87 LEU A O 1
ATOM 664 N N . GLY A 1 88 ? -13.287 8.740 16.627 1.00 96.00 88 GLY A N 1
ATOM 665 C CA . GLY A 1 88 ? -13.141 10.075 17.211 1.00 96.00 88 GLY A CA 1
ATOM 666 C C . GLY A 1 88 ? -11.691 10.539 17.299 1.00 96.00 88 GLY A C 1
ATOM 667 O O . GLY A 1 88 ? -10.831 10.052 16.568 1.00 96.00 88 GLY A O 1
ATOM 668 N N . ASP A 1 89 ? -11.447 11.517 18.165 1.00 96.69 89 ASP A N 1
ATOM 669 C CA . ASP A 1 89 ? -10.115 12.061 18.437 1.00 96.69 89 ASP A CA 1
ATOM 670 C C . ASP A 1 89 ? -9.236 11.026 19.159 1.00 96.69 89 ASP A C 1
ATOM 672 O O . ASP A 1 89 ? -9.709 10.313 20.048 1.00 96.69 89 ASP A O 1
ATOM 676 N N . ALA A 1 90 ? -7.973 10.927 18.750 1.00 96.12 90 ALA A N 1
ATOM 677 C CA . ALA A 1 90 ? -6.964 10.079 19.385 1.00 96.12 90 ALA A CA 1
ATOM 678 C C . ALA A 1 90 ? -5.935 10.890 20.194 1.00 96.12 90 ALA A C 1
ATOM 680 O O . ALA A 1 90 ? -5.105 10.295 20.876 1.00 96.12 90 ALA A O 1
ATOM 681 N N . GLY A 1 91 ? -5.997 12.226 20.150 1.00 95.75 91 GLY A N 1
ATOM 682 C CA . GLY A 1 91 ? -4.965 13.094 20.708 1.00 95.75 91 GLY A CA 1
ATOM 683 C C . GLY A 1 91 ? -3.784 13.283 19.754 1.00 95.75 91 GLY A C 1
ATOM 684 O O . GLY A 1 91 ? -3.718 12.683 18.682 1.00 95.75 91 GLY A O 1
ATOM 685 N N . ASP A 1 92 ? -2.873 14.191 20.112 1.00 93.56 92 ASP A N 1
ATOM 686 C CA . ASP A 1 92 ? -1.638 14.495 19.367 1.00 93.56 92 ASP A CA 1
ATOM 687 C C . ASP A 1 92 ? -1.829 14.787 17.863 1.00 93.56 92 ASP A C 1
ATOM 689 O O . ASP A 1 92 ? -0.927 14.608 17.045 1.00 93.56 92 ASP A O 1
ATOM 693 N N . GLY A 1 93 ? -3.017 15.274 17.486 1.00 95.50 93 GLY A N 1
ATOM 694 C CA . GLY A 1 93 ? -3.366 15.584 16.099 1.00 95.50 93 GLY A CA 1
ATOM 695 C C . GLY A 1 93 ? -3.794 14.377 15.257 1.00 95.50 93 GLY A C 1
ATOM 696 O O . GLY A 1 93 ? -3.861 14.499 14.031 1.00 95.50 93 GLY A O 1
ATOM 697 N N . TYR A 1 94 ? -4.107 13.241 15.882 1.00 98.00 94 TYR A N 1
ATOM 698 C CA . TYR A 1 94 ? -4.595 12.029 15.230 1.00 98.00 94 TYR A CA 1
ATOM 699 C C . TYR A 1 94 ? -6.094 11.812 15.454 1.00 98.00 94 TYR A C 1
ATOM 701 O O . TYR A 1 94 ? -6.675 12.210 16.456 1.00 98.00 94 TYR A O 1
ATOM 709 N N . ALA A 1 95 ? -6.727 11.128 14.504 1.00 98.00 95 ALA A N 1
ATOM 710 C CA . ALA A 1 95 ? -8.060 10.563 14.653 1.00 98.00 95 ALA A CA 1
ATOM 711 C C . ALA A 1 95 ? -7.964 9.036 14.703 1.00 98.00 95 ALA A C 1
ATOM 713 O O . ALA A 1 95 ? -7.148 8.424 14.004 1.00 98.00 95 ALA A O 1
ATOM 714 N N . LYS A 1 96 ? -8.835 8.421 15.501 1.00 98.12 96 LYS A N 1
ATOM 715 C CA . LYS A 1 96 ? -8.959 6.974 15.633 1.00 98.12 96 LYS A CA 1
ATOM 716 C C . LYS A 1 96 ? -10.032 6.439 14.691 1.00 98.12 96 LYS A C 1
ATOM 718 O O . LYS A 1 96 ? -11.116 7.013 14.567 1.00 98.12 96 LYS A O 1
ATOM 723 N N . PHE A 1 97 ? -9.753 5.298 14.074 1.00 97.81 97 PHE A N 1
ATOM 724 C CA . PHE A 1 97 ? -10.646 4.598 13.155 1.00 97.81 97 PHE A CA 1
ATOM 725 C C . PHE A 1 97 ? -10.759 3.121 13.535 1.00 97.81 97 PHE A C 1
ATOM 727 O O . PHE A 1 97 ? -9.834 2.552 14.117 1.00 97.81 97 PHE A O 1
ATOM 734 N N . ALA A 1 98 ? -11.884 2.500 13.189 1.00 95.44 98 ALA A N 1
ATOM 735 C CA . ALA A 1 98 ? -12.099 1.061 13.265 1.00 95.44 98 ALA A CA 1
ATOM 736 C C . ALA A 1 98 ? -12.165 0.460 11.860 1.00 95.44 98 ALA A C 1
ATOM 738 O O . ALA A 1 98 ? -12.748 1.051 10.955 1.00 95.44 98 ALA A O 1
ATOM 739 N N . LEU A 1 99 ? -11.594 -0.729 11.705 1.00 92.00 99 LEU A N 1
ATOM 740 C CA . LEU A 1 99 ? -11.655 -1.588 10.533 1.00 92.00 99 LEU A CA 1
ATOM 741 C C . LEU A 1 99 ? -12.352 -2.891 10.931 1.00 92.00 99 LEU A C 1
ATOM 743 O O . LEU A 1 99 ? -11.880 -3.623 11.806 1.00 92.00 99 LEU A O 1
ATOM 747 N N . THR A 1 100 ? -13.465 -3.187 10.268 1.00 87.31 100 THR A N 1
ATOM 748 C CA . THR A 1 100 ? -14.168 -4.461 10.416 1.00 87.31 100 THR A CA 1
ATOM 749 C C . THR A 1 100 ? -13.584 -5.483 9.445 1.00 87.31 100 THR A C 1
ATOM 751 O O . THR A 1 100 ? -13.584 -5.278 8.229 1.00 87.31 100 THR A O 1
ATOM 754 N N . LEU A 1 101 ? -13.091 -6.590 9.997 1.00 79.69 101 LEU A N 1
ATOM 755 C CA . LEU A 1 101 ? -12.628 -7.759 9.252 1.00 79.69 101 LEU A CA 1
ATOM 756 C C . LEU A 1 101 ? -13.714 -8.841 9.341 1.00 79.69 101 LEU A C 1
ATOM 758 O O . LEU A 1 101 ? -13.624 -9.742 10.173 1.00 79.69 101 LEU A O 1
ATOM 762 N N . SER A 1 102 ? -14.787 -8.675 8.564 1.00 67.69 102 SER A N 1
ATOM 763 C CA . SER A 1 102 ? -15.885 -9.648 8.436 1.00 67.69 102 SER A CA 1
ATOM 764 C C . SER A 1 102 ? -15.616 -10.651 7.326 1.00 67.69 102 SER A C 1
ATOM 766 O O . SER A 1 102 ? -15.241 -10.168 6.232 1.00 67.69 102 SER A O 1
#

Foldseek 3Di:
DDDDDDDDDPCCQVVCHPPVDVVSCPDDDPDDPVNVVVVVCVVVVDDDDDDDCPDDDDAPVDWDKDKDKDAPVCCVPQVVDPQKDWPADPPPRITMMIGTRD

pLDDT: mean 88.92, std 7.63, range [67.06, 98.12]

Radius of gyration: 20.08 Å; chains: 1; bounding box: 38×44×44 Å

Secondary structure (DSSP, 8-state):
---------HHHHHTTSSSSSGGG-----SS-HHHHHHHHHHHHSS----------PPP-SS--EEEEEE-GGGHHHHTTSTTEEEEEEEETTEEEEEEE--